Protein AF-A0A936ZM95-F1 (afdb_monomer_lite)

Organism: NCBI:txid670292

Foldseek 3Di:
DKWWWWQDPVRDTDIDDDDPVDAPVVVNPPDPTDTDFIADWDQDPNFIDGFAGHPVNRHGDDPCVRVVVRCVVVVHPPPDDDD

Secondary structure (DSSP, 8-state):
-EEEEEE-TTS-EEEEEE-TTS-HHHHHTSSS-EEEEEEEEEEETTEEEEE-EETTTTEEPPTTHHHHHHHHHHT--------

pLDDT: mean 92.2, std 12.9, range [37.44, 98.75]

Sequence (83 aa):
MKYVMLRLDGGELLPLLFPEFMQHSHMAQSVPATVVSAGHVSLEDGKIVARGASSSLDVLSREEDSGIIQAYFDGENVIQQEL

Structure (mmCIF, N/CA/C/O backbone):
data_AF-A0A936ZM95-F1
#
_entry.id   AF-A0A936ZM95-F1
#
loop_
_atom_site.group_PDB
_atom_site.id
_atom_site.type_symbol
_atom_site.label_atom_id
_atom_site.label_alt_id
_atom_site.label_comp_id
_atom_site.label_asym_id
_atom_site.label_entity_id
_atom_site.label_seq_id
_atom_site.pdbx_PDB_ins_code
_atom_site.Cartn_x
_atom_site.Cartn_y
_atom_site.Cartn_z
_atom_site.occupancy
_atom_site.B_iso_or_equiv
_atom_site.auth_seq_id
_atom_site.auth_comp_id
_atom_site.auth_asym_id
_atom_site.auth_atom_id
_atom_site.pdbx_PDB_model_num
ATOM 1 N N . MET A 1 1 ? -9.992 -7.714 -0.892 1.00 96.88 1 MET A N 1
ATOM 2 C CA . MET A 1 1 ? -9.570 -6.359 -1.313 1.00 96.88 1 MET A CA 1
ATOM 3 C C . MET A 1 1 ? -8.143 -6.482 -1.791 1.00 96.88 1 MET A C 1
ATOM 5 O O . MET A 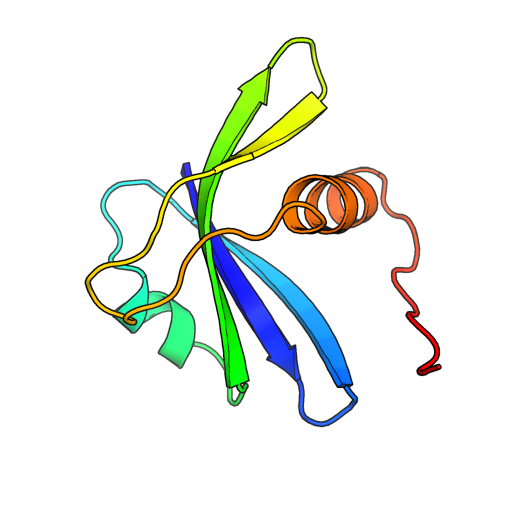1 1 ? -7.429 -7.374 -1.344 1.00 96.88 1 MET A O 1
ATOM 9 N N . LYS A 1 2 ? -7.722 -5.586 -2.671 1.00 98.38 2 LYS A N 1
ATOM 10 C CA . LYS A 1 2 ? -6.349 -5.514 -3.158 1.00 98.38 2 LYS A CA 1
ATOM 11 C C . LYS A 1 2 ? -5.666 -4.277 -2.609 1.00 98.38 2 LYS A C 1
ATOM 13 O O . LYS A 1 2 ? -6.334 -3.344 -2.160 1.00 98.38 2 LYS A O 1
ATOM 18 N N . TYR A 1 3 ? -4.343 -4.284 -2.654 1.00 98.62 3 TYR A N 1
ATOM 19 C CA . TYR A 1 3 ? -3.549 -3.106 -2.348 1.00 98.62 3 TYR A CA 1
ATOM 20 C C . TYR A 1 3 ? -2.341 -2.990 -3.278 1.00 98.62 3 TYR A C 1
ATOM 22 O O . TYR A 1 3 ? -1.850 -3.992 -3.808 1.00 98.62 3 TYR A O 1
ATOM 30 N N . VAL A 1 4 ? -1.857 -1.762 -3.437 1.00 98.44 4 VAL A N 1
ATOM 31 C CA . VAL A 1 4 ? -0.515 -1.450 -3.940 1.00 98.44 4 VAL A CA 1
ATOM 32 C C . VAL A 1 4 ? 0.163 -0.567 -2.899 1.00 98.44 4 VAL A C 1
ATOM 34 O O . VAL A 1 4 ? -0.440 0.391 -2.418 1.00 98.44 4 VAL A O 1
ATOM 37 N N . MET A 1 5 ? 1.402 -0.899 -2.550 1.00 98.12 5 MET A N 1
ATOM 38 C CA . MET A 1 5 ? 2.276 -0.048 -1.756 1.00 98.12 5 MET A CA 1
ATOM 39 C C . MET A 1 5 ? 3.097 0.829 -2.694 1.00 98.12 5 MET A C 1
ATOM 41 O O . MET A 1 5 ? 3.841 0.327 -3.544 1.00 98.12 5 MET A O 1
ATOM 45 N N . LEU A 1 6 ? 2.958 2.137 -2.531 1.00 97.38 6 LEU A N 1
ATOM 46 C CA . LEU A 1 6 ? 3.632 3.142 -3.335 1.00 97.38 6 LEU A CA 1
ATOM 47 C C . LEU A 1 6 ? 4.678 3.859 -2.491 1.00 97.38 6 LEU A C 1
ATOM 49 O O . LEU A 1 6 ? 4.423 4.177 -1.338 1.00 97.38 6 LEU A O 1
ATOM 53 N N . ARG A 1 7 ? 5.839 4.146 -3.069 1.00 96.75 7 ARG A N 1
ATOM 54 C CA . ARG A 1 7 ? 6.827 5.065 -2.510 1.00 96.75 7 ARG A CA 1
ATOM 55 C C . ARG A 1 7 ? 6.709 6.398 -3.227 1.00 96.75 7 ARG A C 1
ATOM 57 O O . ARG A 1 7 ? 6.933 6.457 -4.437 1.00 96.75 7 ARG A O 1
ATOM 64 N N . LEU A 1 8 ? 6.338 7.433 -2.485 1.00 93.69 8 LEU A N 1
ATOM 65 C CA . LEU A 1 8 ? 6.283 8.804 -2.984 1.00 93.69 8 LEU A CA 1
ATOM 66 C C . LEU A 1 8 ? 7.702 9.363 -3.160 1.00 93.69 8 LEU A C 1
ATOM 68 O O . LEU A 1 8 ? 8.657 8.840 -2.586 1.00 93.69 8 LEU A O 1
ATOM 72 N N . ASP A 1 9 ? 7.837 10.462 -3.900 1.00 88.88 9 ASP A N 1
ATOM 73 C CA . ASP A 1 9 ? 9.135 11.117 -4.137 1.00 88.88 9 ASP A CA 1
ATOM 74 C C . ASP A 1 9 ? 9.838 11.557 -2.836 1.00 88.88 9 ASP A C 1
ATOM 76 O O . ASP A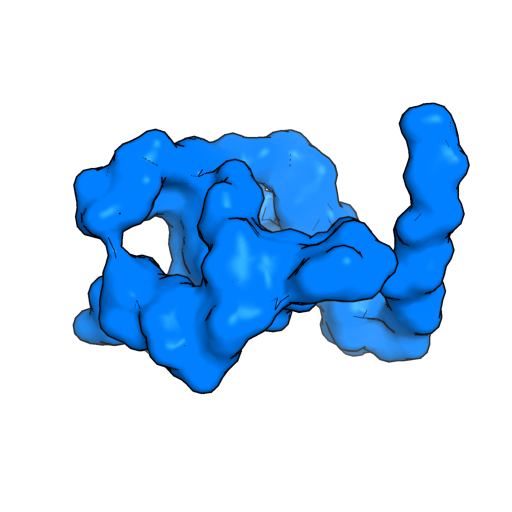 1 9 ? 11.060 11.665 -2.797 1.00 88.88 9 ASP A O 1
ATOM 80 N N . GLY A 1 10 ? 9.079 11.768 -1.754 1.00 86.12 10 GLY A N 1
ATOM 81 C CA . GLY A 1 10 ? 9.598 12.064 -0.414 1.00 86.12 10 GLY A CA 1
ATOM 82 C C . GLY A 1 10 ? 10.041 10.839 0.398 1.00 86.12 10 GLY A C 1
ATOM 83 O O . GLY A 1 10 ? 10.335 10.981 1.579 1.00 86.12 10 GLY A O 1
ATOM 84 N N . GLY A 1 11 ? 10.035 9.637 -0.187 1.00 90.12 11 GLY A N 1
ATOM 85 C CA . GLY A 1 11 ? 10.414 8.382 0.476 1.00 90.12 11 GLY A CA 1
ATOM 86 C C . GLY A 1 11 ? 9.282 7.703 1.257 1.00 90.12 11 GLY A C 1
ATOM 87 O O . GLY A 1 11 ? 9.366 6.498 1.515 1.00 90.12 11 GLY A O 1
ATOM 88 N N . GLU A 1 12 ? 8.211 8.440 1.561 1.00 91.38 12 GLU A N 1
ATOM 89 C CA . GLU A 1 12 ? 7.019 7.970 2.274 1.00 91.38 12 GLU A CA 1
ATOM 90 C C . GLU A 1 12 ? 6.339 6.791 1.564 1.00 91.38 12 GLU A C 1
ATOM 92 O O . GLU A 1 12 ? 6.196 6.776 0.337 1.00 91.38 12 GLU A O 1
ATOM 97 N N . LEU A 1 13 ? 5.891 5.810 2.353 1.00 95.12 13 LEU A N 1
ATOM 98 C CA . LEU A 1 13 ? 5.142 4.655 1.868 1.00 95.12 13 LEU A CA 1
ATOM 99 C C . LEU A 1 13 ? 3.640 4.889 2.009 1.00 95.12 13 LEU A C 1
ATOM 101 O O . LEU A 1 13 ? 3.131 4.999 3.118 1.00 95.12 13 LEU A O 1
ATOM 105 N N . LEU A 1 14 ? 2.937 4.898 0.881 1.00 95.12 14 LEU A N 1
ATOM 106 C CA . LEU A 1 14 ? 1.498 5.087 0.780 1.00 95.12 1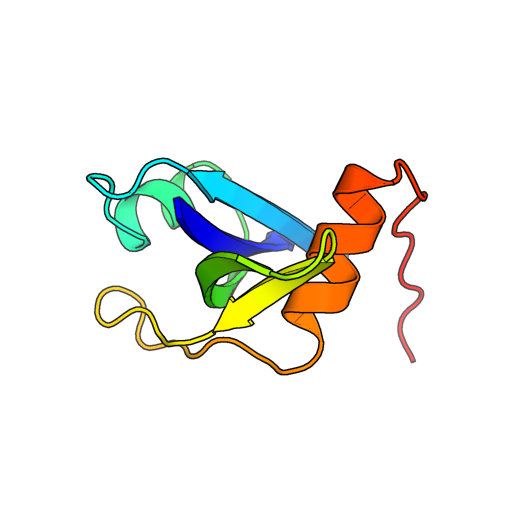4 LEU A CA 1
ATOM 107 C C . LEU A 1 14 ? 0.813 3.773 0.361 1.00 95.12 14 LEU A C 1
ATOM 109 O O . LEU A 1 14 ? 0.943 3.355 -0.796 1.00 95.12 14 LEU A O 1
ATOM 113 N N . PRO A 1 15 ? 0.036 3.128 1.246 1.00 96.50 15 PRO A N 1
ATOM 114 C CA . PRO A 1 15 ? -0.814 2.013 0.867 1.00 96.50 15 PRO A CA 1
ATOM 115 C C . PRO A 1 15 ? -2.103 2.508 0.202 1.00 96.50 15 PRO A C 1
ATOM 117 O O . PRO A 1 15 ? -2.908 3.212 0.810 1.00 96.50 15 PRO A O 1
ATOM 120 N N . LEU A 1 16 ? -2.349 2.078 -1.035 1.00 96.88 16 LEU A N 1
ATOM 121 C CA . LEU A 1 16 ? -3.613 2.304 -1.732 1.00 96.88 16 LEU A CA 1
ATOM 122 C C . LEU A 1 16 ? -4.432 1.012 -1.750 1.00 96.88 16 LEU A C 1
ATOM 124 O O . LEU A 1 16 ? -4.050 0.050 -2.416 1.00 96.88 16 LEU A O 1
ATOM 128 N N . LEU A 1 17 ? -5.561 0.993 -1.036 1.00 97.50 17 LEU A N 1
ATOM 129 C CA . LEU A 1 17 ? -6.476 -0.150 -0.967 1.00 97.50 17 LEU A CA 1
ATOM 130 C C . LEU A 1 17 ? -7.650 0.033 -1.929 1.00 97.50 17 LEU A C 1
ATOM 132 O O . LEU A 1 17 ? -8.217 1.119 -2.035 1.00 97.50 17 LEU A O 1
ATOM 136 N N . PHE A 1 18 ? -8.043 -1.040 -2.612 1.00 97.75 18 PHE A N 1
ATOM 137 C CA . PHE A 1 18 ? -9.098 -0.982 -3.619 1.00 97.75 18 PHE A CA 1
ATOM 138 C C . PHE A 1 18 ? -9.873 -2.306 -3.785 1.00 97.75 18 PHE A C 1
ATOM 140 O O . PHE A 1 18 ? -9.379 -3.387 -3.444 1.00 97.75 18 PHE A O 1
ATOM 147 N N . PRO A 1 19 ? -11.115 -2.238 -4.306 1.00 97.62 19 PRO A N 1
ATOM 148 C CA . PRO A 1 19 ? -11.929 -3.397 -4.658 1.00 97.62 19 PRO A CA 1
ATOM 149 C C . PRO A 1 19 ? -11.247 -4.456 -5.531 1.00 97.62 19 PRO A C 1
ATOM 151 O O . PRO A 1 19 ? -10.432 -4.168 -6.402 1.00 97.62 19 PRO A O 1
ATOM 154 N N . GLU A 1 20 ? -11.691 -5.699 -5.352 1.00 96.94 20 GLU A N 1
ATOM 155 C CA . GLU A 1 20 ? -11.121 -6.899 -5.975 1.00 96.94 20 GLU A CA 1
ATOM 156 C C . GLU A 1 20 ? -11.123 -6.874 -7.514 1.00 96.94 20 GLU A C 1
ATOM 158 O O . GLU A 1 20 ? -10.205 -7.383 -8.155 1.00 96.94 20 GLU A O 1
ATOM 163 N N . PHE A 1 21 ? -12.140 -6.262 -8.125 1.00 96.50 21 PHE A N 1
ATOM 164 C CA . PHE A 1 21 ? -12.298 -6.245 -9.581 1.00 96.50 21 PHE A CA 1
ATOM 165 C C . PHE A 1 21 ? -11.301 -5.320 -10.297 1.00 96.50 21 PHE A C 1
ATOM 167 O O . PHE A 1 21 ? -11.148 -5.420 -11.513 1.00 96.50 21 PHE A O 1
ATOM 174 N N . MET A 1 22 ? -10.623 -4.421 -9.575 1.00 97.38 22 MET A N 1
ATOM 175 C CA . MET A 1 22 ? -9.634 -3.522 -10.166 1.00 97.38 22 MET A CA 1
ATOM 176 C C . MET A 1 22 ? -8.264 -4.202 -10.304 1.00 97.38 22 MET A C 1
ATOM 178 O O . MET A 1 22 ? -7.870 -5.056 -9.504 1.00 97.38 22 MET A O 1
ATOM 182 N N . GLN A 1 23 ? -7.542 -3.834 -11.364 1.00 97.19 23 GLN A N 1
ATOM 183 C CA . GLN A 1 23 ? -6.188 -4.314 -11.647 1.00 97.19 23 GLN A CA 1
ATOM 184 C C . GLN A 1 23 ? -5.161 -3.468 -10.895 1.00 97.19 23 GLN A C 1
ATOM 186 O O . GLN A 1 23 ? -5.263 -2.241 -10.892 1.00 97.19 23 GLN A O 1
ATOM 191 N N . HIS A 1 24 ? -4.146 -4.108 -10.307 1.00 98.31 24 HIS A N 1
ATOM 192 C CA . HIS A 1 24 ? -3.089 -3.400 -9.580 1.00 98.31 24 HIS A CA 1
ATOM 193 C C . HIS A 1 24 ? -2.366 -2.379 -10.459 1.00 98.31 24 HIS A C 1
ATOM 195 O O . HIS A 1 24 ? -2.122 -1.268 -10.004 1.00 98.31 24 HIS A O 1
ATOM 201 N N . SER A 1 25 ? -2.074 -2.722 -11.717 1.00 97.19 25 SER A N 1
ATOM 202 C CA . SER A 1 25 ? -1.392 -1.826 -12.656 1.00 97.19 25 SER A CA 1
ATOM 203 C C . SER A 1 25 ? -2.161 -0.539 -12.954 1.00 97.19 25 SER A C 1
ATOM 205 O O . SER A 1 25 ? -1.544 0.514 -13.072 1.00 97.19 25 SER A O 1
ATOM 207 N N . HIS A 1 26 ? -3.494 -0.589 -13.022 1.00 96.56 26 HIS A N 1
ATOM 208 C CA . HIS A 1 26 ? -4.309 0.618 -13.192 1.00 96.56 26 HIS A CA 1
ATOM 209 C C . HIS A 1 26 ? -4.243 1.510 -11.952 1.00 96.56 26 HIS A C 1
ATOM 211 O O . HIS A 1 26 ? -4.119 2.725 -12.068 1.00 96.56 26 HIS A O 1
ATOM 217 N N . MET A 1 27 ? -4.291 0.905 -10.764 1.00 97.12 27 MET A N 1
ATOM 218 C CA . MET A 1 27 ? -4.252 1.654 -9.509 1.00 97.12 27 MET A CA 1
ATOM 219 C C . MET A 1 27 ? -2.868 2.239 -9.231 1.00 97.12 27 MET A C 1
ATOM 221 O O . MET A 1 27 ? -2.772 3.357 -8.749 1.00 97.12 27 MET A O 1
ATOM 225 N N . ALA A 1 28 ? -1.794 1.542 -9.601 1.00 96.25 28 ALA A N 1
ATOM 226 C CA . ALA A 1 28 ? -0.429 2.048 -9.469 1.00 96.25 28 ALA A CA 1
ATOM 227 C C . ALA A 1 28 ? -0.174 3.337 -10.273 1.00 96.25 28 ALA A C 1
ATOM 229 O O . ALA A 1 28 ? 0.718 4.103 -9.932 1.00 96.25 28 ALA A O 1
ATOM 230 N N . GLN A 1 29 ? -0.959 3.589 -11.324 1.00 94.69 29 GLN A N 1
ATOM 231 C CA . GLN A 1 29 ? -0.843 4.778 -12.172 1.00 94.69 29 GLN A CA 1
ATOM 232 C C . GLN A 1 29 ? -1.641 5.982 -11.647 1.00 94.69 29 GLN A C 1
ATOM 234 O O . GLN A 1 29 ? -1.628 7.038 -12.279 1.00 94.69 29 GLN A O 1
ATOM 239 N N . SER A 1 30 ? -2.355 5.857 -10.521 1.00 91.38 30 SER A N 1
ATOM 240 C CA . SER A 1 30 ? -3.212 6.939 -10.019 1.00 91.38 30 SER A CA 1
ATOM 241 C C . SER A 1 30 ? -2.431 8.146 -9.496 1.00 91.38 30 SER A C 1
ATOM 243 O O . SER A 1 30 ? -2.987 9.239 -9.421 1.00 91.38 30 SER A O 1
ATOM 245 N N . VAL A 1 31 ? -1.169 7.950 -9.101 1.00 89.00 31 VAL A N 1
ATOM 246 C CA . VAL A 1 31 ? -0.275 8.993 -8.582 1.00 89.00 31 VAL A CA 1
ATOM 247 C C . VAL A 1 31 ? 1.159 8.761 -9.076 1.00 89.00 31 VAL A C 1
ATOM 249 O O . VAL A 1 31 ? 1.537 7.611 -9.303 1.00 89.00 31 VAL A O 1
ATOM 252 N N . PRO A 1 32 ? 1.972 9.820 -9.246 1.00 92.19 32 PRO A N 1
ATOM 253 C CA . PRO A 1 32 ? 3.387 9.673 -9.570 1.00 92.19 32 PRO A CA 1
ATOM 254 C C . PRO A 1 32 ? 4.135 9.106 -8.356 1.00 92.19 32 PRO A C 1
ATOM 256 O O . PRO A 1 32 ? 4.385 9.812 -7.384 1.00 92.19 32 PRO A O 1
ATOM 259 N N . ALA A 1 33 ? 4.427 7.808 -8.392 1.00 95.69 33 ALA A N 1
ATOM 260 C CA . ALA A 1 33 ? 5.113 7.096 -7.323 1.00 95.69 33 ALA A CA 1
ATOM 261 C C . ALA A 1 33 ? 5.789 5.827 -7.857 1.00 95.69 33 ALA A C 1
ATOM 263 O O . ALA A 1 33 ? 5.474 5.337 -8.944 1.00 95.69 33 ALA A O 1
ATOM 264 N N . THR A 1 34 ? 6.697 5.262 -7.065 1.00 97.12 34 THR A N 1
ATOM 265 C CA . THR A 1 34 ? 7.323 3.968 -7.361 1.00 97.12 34 THR A CA 1
ATOM 266 C C . THR A 1 34 ? 6.538 2.842 -6.697 1.00 97.12 34 THR A C 1
ATOM 268 O O . THR A 1 34 ? 6.264 2.899 -5.502 1.00 97.12 34 THR A O 1
ATOM 271 N N . VAL A 1 35 ? 6.198 1.788 -7.438 1.00 98.06 35 VAL A N 1
ATOM 272 C CA . VAL A 1 35 ? 5.598 0.579 -6.852 1.00 98.06 35 VAL A CA 1
ATOM 273 C C . VAL A 1 35 ? 6.651 -0.167 -6.036 1.00 98.06 35 VAL A C 1
ATOM 275 O O . VAL A 1 35 ? 7.719 -0.485 -6.551 1.00 98.06 35 VAL A O 1
ATOM 278 N N . VAL A 1 36 ? 6.337 -0.470 -4.776 1.00 98.06 36 VAL A N 1
ATOM 279 C CA . VAL A 1 36 ? 7.220 -1.227 -3.872 1.00 98.06 36 VAL A CA 1
ATOM 280 C C . VAL A 1 36 ? 6.750 -2.670 -3.717 1.00 98.06 36 VAL A C 1
ATOM 282 O O . VAL A 1 36 ? 7.551 -3.597 -3.783 1.00 98.06 36 VAL A O 1
ATOM 285 N N . SER A 1 37 ? 5.450 -2.861 -3.513 1.00 98.75 37 SER A N 1
ATOM 286 C CA . SER A 1 37 ? 4.829 -4.171 -3.320 1.00 98.75 37 SER A CA 1
ATOM 287 C C . SER A 1 37 ? 3.347 -4.114 -3.663 1.00 98.75 37 SER A C 1
ATOM 289 O O . SER A 1 37 ? 2.750 -3.038 -3.757 1.00 98.75 37 SER A O 1
ATOM 291 N N . ALA A 1 38 ? 2.735 -5.272 -3.889 1.00 98.75 38 ALA A N 1
ATOM 292 C CA . ALA A 1 38 ? 1.307 -5.362 -4.156 1.00 98.75 38 ALA A CA 1
ATOM 293 C C . ALA A 1 38 ? 0.778 -6.767 -3.872 1.00 98.75 38 ALA A C 1
ATOM 295 O O . ALA A 1 38 ? 1.488 -7.764 -4.008 1.00 98.75 38 ALA A O 1
ATOM 296 N N . GLY A 1 39 ? -0.506 -6.847 -3.542 1.00 98.56 39 GLY A N 1
ATOM 297 C CA . GLY A 1 39 ? -1.143 -8.118 -3.238 1.00 98.56 39 GLY A CA 1
ATOM 298 C C . GLY A 1 39 ? -2.603 -7.963 -2.851 1.00 98.56 39 GLY A C 1
ATOM 299 O O . GLY A 1 39 ? -3.310 -7.071 -3.335 1.00 98.56 39 GLY A O 1
ATOM 300 N N . HIS A 1 40 ? -3.048 -8.859 -1.981 1.00 98.50 40 HIS A N 1
ATOM 301 C CA . HIS A 1 40 ? -4.384 -8.867 -1.408 1.00 98.50 40 HIS A CA 1
ATOM 302 C C . HIS A 1 40 ? -4.298 -8.522 0.069 1.00 98.50 40 HIS A C 1
ATOM 304 O O . HIS A 1 40 ? -3.305 -8.817 0.734 1.00 98.50 40 HIS A O 1
ATOM 310 N N . VAL A 1 41 ? -5.361 -7.901 0.557 1.00 97.81 41 VAL A N 1
ATOM 311 C CA . VAL A 1 41 ? -5.523 -7.554 1.960 1.00 97.81 41 VAL A CA 1
ATOM 312 C C . VAL A 1 41 ? -6.824 -8.149 2.490 1.00 97.81 41 VAL A C 1
ATOM 314 O O . VAL A 1 41 ? -7.887 -8.037 1.858 1.00 97.81 41 VAL A O 1
ATOM 317 N N . SER A 1 42 ? -6.719 -8.803 3.642 1.00 97.38 42 SER A N 1
ATOM 318 C CA . SER A 1 42 ? -7.814 -9.370 4.428 1.00 97.38 42 SER A CA 1
ATOM 319 C C . SER A 1 42 ? -7.791 -8.802 5.849 1.00 97.38 42 SER A C 1
ATOM 321 O O . SER A 1 42 ? -6.786 -8.258 6.308 1.00 97.38 42 SER A O 1
ATOM 323 N N . LEU A 1 43 ? -8.930 -8.918 6.532 1.00 95.75 43 LEU A N 1
ATOM 324 C CA . LEU A 1 43 ? -9.034 -8.701 7.970 1.00 95.75 43 LEU A CA 1
ATOM 325 C C . LEU A 1 43 ? -9.127 -10.079 8.634 1.00 95.75 43 LEU A C 1
ATOM 327 O O . LEU A 1 43 ? -10.102 -10.798 8.412 1.00 95.75 43 LEU A O 1
ATOM 331 N N . GLU A 1 44 ? -8.116 -10.450 9.414 1.00 96.19 44 GLU A N 1
ATOM 332 C CA . GLU A 1 44 ? -8.030 -11.726 10.137 1.00 96.19 44 GLU A CA 1
ATOM 333 C C . GLU A 1 44 ? -7.903 -11.408 11.633 1.00 96.19 44 GLU A C 1
ATOM 335 O O . GLU A 1 44 ? -6.999 -10.681 12.033 1.00 96.19 44 GLU A O 1
ATOM 340 N N . ASP A 1 45 ? -8.838 -11.886 12.462 1.00 95.25 45 ASP A N 1
ATOM 341 C CA . ASP A 1 45 ? -8.862 -11.637 13.917 1.00 95.25 45 ASP A CA 1
ATOM 342 C C . ASP A 1 45 ? -8.703 -10.152 14.312 1.00 95.25 45 ASP A C 1
ATOM 344 O O . ASP A 1 45 ? -8.024 -9.801 15.278 1.00 95.25 45 ASP A O 1
ATOM 348 N N . GLY A 1 46 ? -9.325 -9.260 13.531 1.00 93.00 46 GLY A N 1
ATOM 349 C CA . GLY A 1 46 ? -9.274 -7.810 13.741 1.00 93.00 46 GLY A CA 1
ATOM 350 C C . GLY A 1 46 ? -7.971 -7.140 13.294 1.00 93.00 46 GLY A C 1
ATOM 351 O O . GLY A 1 46 ? -7.815 -5.945 13.519 1.00 93.00 46 GLY A O 1
ATOM 352 N N . LYS A 1 47 ? -7.059 -7.877 12.653 1.00 95.44 47 LYS A N 1
ATOM 353 C CA . LYS A 1 47 ? -5.781 -7.369 12.147 1.00 95.44 47 LYS A CA 1
ATOM 354 C C . LYS A 1 47 ? -5.747 -7.358 10.631 1.00 95.44 47 LYS A C 1
ATOM 356 O O . LYS A 1 47 ? -6.252 -8.274 9.975 1.00 95.44 47 LYS A O 1
ATOM 361 N N . ILE A 1 48 ? -5.109 -6.336 10.077 1.00 97.25 48 ILE A N 1
ATOM 362 C CA . ILE A 1 48 ? -4.799 -6.294 8.654 1.00 97.25 48 ILE A CA 1
ATOM 363 C C . ILE A 1 48 ? -3.751 -7.359 8.320 1.00 97.25 48 ILE A C 1
ATOM 365 O O . ILE A 1 48 ? -2.712 -7.457 8.972 1.00 97.25 48 ILE A O 1
ATOM 369 N N . VAL A 1 49 ? -4.021 -8.132 7.270 1.00 98.19 49 VAL A N 1
ATOM 370 C CA . VAL A 1 49 ? -3.108 -9.138 6.726 1.00 98.19 49 VAL A CA 1
ATOM 371 C C . VAL A 1 49 ? -2.924 -8.895 5.230 1.00 98.19 49 VAL A C 1
ATOM 373 O O . VAL A 1 49 ? -3.859 -9.045 4.445 1.00 98.19 49 VAL A O 1
ATOM 376 N N . ALA A 1 50 ? -1.707 -8.521 4.839 1.00 98.44 50 ALA A N 1
ATOM 377 C CA . ALA A 1 50 ? -1.271 -8.360 3.455 1.00 98.44 50 ALA A CA 1
ATOM 378 C C . ALA A 1 50 ? -0.502 -9.606 2.991 1.00 98.44 50 ALA A C 1
ATOM 380 O O . ALA A 1 50 ? 0.429 -10.054 3.664 1.00 98.44 50 ALA A O 1
ATOM 381 N N . ARG A 1 51 ? -0.918 -10.198 1.864 1.00 98.44 51 ARG A N 1
ATOM 382 C CA . ARG A 1 51 ? -0.296 -11.403 1.285 1.00 98.44 51 ARG A CA 1
ATOM 383 C C . ARG A 1 51 ? -0.407 -11.433 -0.241 1.00 98.44 51 ARG A C 1
ATOM 385 O O . ARG A 1 51 ? -1.214 -10.734 -0.857 1.00 98.44 51 ARG A O 1
ATOM 392 N N . GLY A 1 52 ? 0.347 -12.343 -0.852 1.00 98.19 52 GLY A N 1
ATOM 393 C CA . GLY A 1 52 ? 0.243 -12.671 -2.273 1.00 98.19 52 GLY A CA 1
ATOM 394 C C . GLY A 1 52 ? 1.147 -11.814 -3.153 1.00 98.19 52 GLY A C 1
ATOM 395 O O . GLY A 1 52 ? 2.237 -11.434 -2.742 1.00 98.19 52 GLY A O 1
ATOM 396 N N . ALA A 1 53 ? 0.709 -11.572 -4.385 1.00 98.00 53 ALA A N 1
ATOM 397 C CA . ALA A 1 53 ? 1.493 -10.906 -5.418 1.00 98.00 53 ALA A CA 1
ATOM 398 C C . ALA A 1 53 ? 0.589 -10.186 -6.422 1.00 98.00 53 ALA A C 1
ATOM 400 O O . ALA A 1 53 ? -0.613 -10.465 -6.502 1.00 98.00 53 ALA A O 1
ATOM 401 N N . SER A 1 54 ? 1.191 -9.327 -7.240 1.00 98.12 54 SER A N 1
ATOM 402 C CA . SER A 1 54 ? 0.582 -8.778 -8.448 1.00 98.12 54 SER A CA 1
ATOM 403 C C . SER A 1 54 ? 1.325 -9.263 -9.685 1.00 98.12 54 SER A C 1
ATOM 405 O O . SER A 1 54 ? 2.461 -8.868 -9.929 1.00 98.12 54 SER A O 1
ATOM 407 N N . SER A 1 55 ? 0.655 -10.058 -10.519 1.00 94.62 55 SER A N 1
ATOM 408 C CA . SER A 1 55 ? 1.201 -10.480 -11.815 1.00 94.62 55 SER A CA 1
ATOM 409 C C . SER A 1 55 ? 1.338 -9.318 -12.802 1.00 94.62 55 SER A C 1
ATOM 411 O O . SER A 1 55 ? 2.252 -9.302 -13.613 1.00 94.62 55 SER A O 1
ATOM 413 N N . SER A 1 56 ? 0.444 -8.328 -12.723 1.00 95.44 56 SER A N 1
ATOM 414 C CA . SER A 1 56 ? 0.454 -7.149 -13.604 1.00 95.44 56 SER A CA 1
ATOM 415 C C . SER A 1 56 ? 1.593 -6.164 -13.332 1.00 95.44 56 SER A C 1
ATOM 417 O O . SER A 1 56 ? 1.908 -5.355 -14.200 1.00 95.44 56 SER A O 1
ATOM 419 N N . LEU A 1 57 ? 2.171 -6.208 -12.130 1.00 97.31 57 LEU A N 1
ATOM 420 C CA . LEU A 1 57 ? 3.254 -5.324 -11.691 1.00 97.31 57 LEU A CA 1
ATOM 421 C C . LEU A 1 57 ? 4.561 -6.078 -11.418 1.00 97.31 57 LEU A C 1
ATOM 423 O O . LEU A 1 57 ? 5.558 -5.430 -11.135 1.00 97.31 57 LEU A O 1
ATOM 427 N N . ASP A 1 58 ? 4.546 -7.412 -11.487 1.00 97.81 58 ASP A N 1
ATOM 428 C CA . ASP A 1 58 ? 5.676 -8.294 -11.166 1.00 97.81 58 ASP A CA 1
ATOM 429 C C . ASP A 1 58 ? 6.312 -8.003 -9.792 1.00 97.81 58 ASP A C 1
ATOM 431 O O . ASP A 1 58 ? 7.527 -7.932 -9.628 1.00 97.81 58 ASP A O 1
ATOM 435 N N . VAL A 1 59 ? 5.461 -7.799 -8.780 1.00 98.44 59 VAL A N 1
ATOM 436 C CA . VAL A 1 59 ? 5.880 -7.556 -7.390 1.00 98.44 59 VAL A CA 1
ATOM 437 C C . VAL A 1 59 ? 5.114 -8.445 -6.417 1.00 98.44 59 VAL A C 1
ATOM 439 O O . VAL A 1 59 ? 3.963 -8.827 -6.656 1.00 98.44 59 VAL A O 1
ATOM 442 N N . LEU A 1 60 ? 5.755 -8.754 -5.293 1.00 98.62 60 LEU A N 1
ATOM 443 C CA . LEU A 1 60 ? 5.200 -9.553 -4.204 1.00 98.62 60 LEU A CA 1
ATOM 444 C C . LEU A 1 60 ? 4.773 -8.655 -3.039 1.00 98.62 60 LEU A C 1
ATOM 446 O O . LEU A 1 60 ? 5.305 -7.560 -2.862 1.00 98.62 60 LEU A O 1
ATOM 450 N N . SER A 1 61 ? 3.847 -9.144 -2.219 1.00 98.56 61 SER A N 1
ATOM 451 C CA . SER A 1 61 ? 3.608 -8.618 -0.874 1.00 98.56 61 SER A CA 1
ATOM 452 C C . SER A 1 61 ? 4.847 -8.822 -0.007 1.00 98.56 61 SER A C 1
ATOM 454 O O . SER A 1 61 ? 5.494 -9.867 -0.098 1.00 98.56 61 SER A O 1
ATOM 456 N N . ARG A 1 62 ? 5.144 -7.861 0.870 1.00 98.44 62 ARG A N 1
ATOM 457 C CA . ARG A 1 62 ? 6.238 -7.959 1.849 1.00 98.44 62 ARG A CA 1
ATOM 458 C C . ARG A 1 62 ? 5.701 -8.248 3.249 1.00 98.44 62 ARG A C 1
ATOM 460 O O . ARG A 1 62 ? 4.5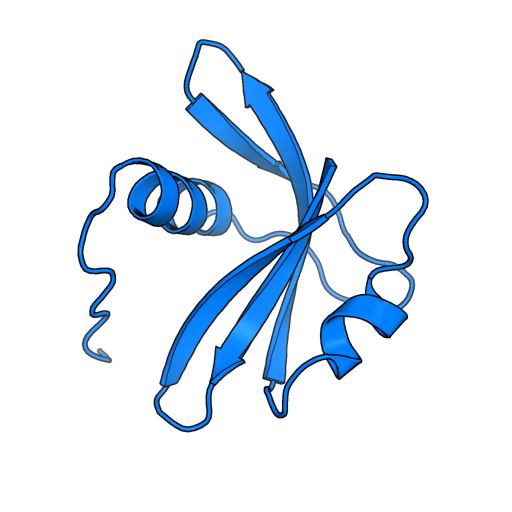15 -8.043 3.510 1.00 98.44 62 ARG A O 1
ATOM 467 N N . GLU A 1 63 ? 6.565 -8.718 4.146 1.00 96.62 63 GLU A N 1
ATOM 468 C CA . GLU A 1 63 ? 6.184 -9.053 5.526 1.00 96.62 63 GLU A CA 1
ATOM 469 C C . GLU A 1 63 ? 5.724 -7.809 6.308 1.00 96.62 63 GLU A C 1
ATOM 471 O O . GLU A 1 63 ? 4.749 -7.865 7.058 1.00 96.62 63 GLU A O 1
ATOM 476 N N . GLU A 1 64 ? 6.366 -6.663 6.073 1.00 97.25 64 GLU A N 1
ATOM 477 C CA . GLU A 1 64 ? 6.082 -5.390 6.739 1.00 97.25 64 GLU A CA 1
ATOM 478 C C . GLU A 1 64 ? 4.795 -4.693 6.264 1.00 97.25 64 GLU A C 1
ATOM 480 O O . GLU A 1 64 ? 4.272 -3.826 6.968 1.00 97.25 64 GLU A O 1
ATOM 485 N N . ASP A 1 65 ? 4.248 -5.068 5.101 1.00 98.31 65 ASP A N 1
ATOM 486 C CA . ASP A 1 65 ? 3.113 -4.359 4.493 1.00 98.31 65 ASP A CA 1
ATOM 487 C C . ASP A 1 65 ? 1.863 -4.403 5.384 1.00 98.31 65 ASP A C 1
ATOM 489 O O . ASP A 1 65 ? 1.132 -3.416 5.470 1.00 98.31 65 ASP A O 1
ATOM 493 N N . SER A 1 66 ? 1.642 -5.514 6.096 1.00 98.25 66 SER A N 1
ATOM 494 C CA . SER A 1 66 ? 0.522 -5.648 7.039 1.00 98.25 66 SER A CA 1
ATOM 495 C C . SER A 1 66 ? 0.589 -4.591 8.144 1.00 98.25 66 SER A C 1
ATOM 497 O O . SER A 1 66 ? -0.418 -3.962 8.458 1.00 98.25 66 SER A O 1
ATOM 499 N N . GLY A 1 67 ? 1.786 -4.367 8.699 1.00 96.88 67 GLY A N 1
ATOM 500 C CA . GLY A 1 67 ? 2.011 -3.396 9.769 1.00 96.88 67 GLY A CA 1
ATOM 501 C C . GLY A 1 67 ? 1.872 -1.955 9.285 1.00 96.88 67 GLY A C 1
ATOM 502 O O . GLY A 1 67 ? 1.240 -1.147 9.957 1.00 96.88 67 GLY A O 1
ATOM 503 N N . ILE A 1 68 ? 2.387 -1.651 8.090 1.00 97.19 68 ILE A N 1
ATOM 504 C CA . ILE A 1 68 ? 2.249 -0.317 7.489 1.00 97.19 68 ILE A CA 1
ATOM 505 C C . ILE A 1 68 ? 0.770 0.003 7.250 1.00 97.19 68 ILE A C 1
ATOM 507 O O . ILE A 1 68 ? 0.300 1.065 7.646 1.00 97.19 68 ILE A O 1
ATOM 511 N N . ILE A 1 69 ? 0.014 -0.917 6.641 1.00 97.38 69 ILE A N 1
ATOM 512 C CA . ILE A 1 69 ? -1.413 -0.693 6.379 1.00 97.38 69 ILE A CA 1
ATOM 513 C C . ILE A 1 69 ? -2.191 -0.566 7.697 1.00 97.38 69 ILE A C 1
ATOM 515 O O . ILE A 1 69 ? -3.035 0.319 7.807 1.00 97.38 69 ILE A O 1
ATOM 519 N N . GLN A 1 70 ? -1.899 -1.404 8.699 1.00 96.62 70 GLN A N 1
ATOM 520 C CA . GLN A 1 70 ? -2.523 -1.315 10.023 1.00 96.62 70 GLN A CA 1
ATOM 521 C C . GLN A 1 70 ? -2.317 0.070 10.656 1.00 96.62 70 GLN A C 1
ATOM 523 O O . GLN A 1 70 ? -3.29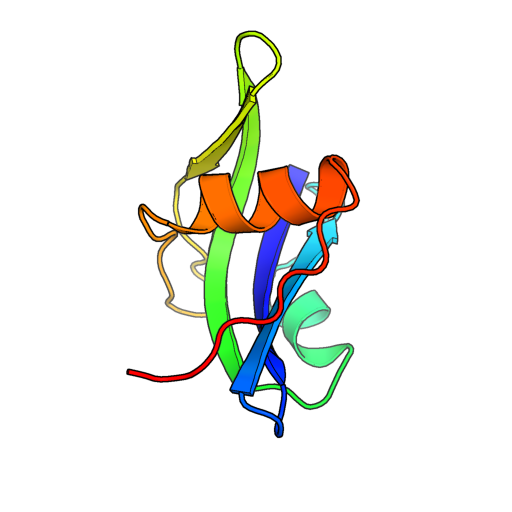2 0.681 11.080 1.00 96.62 70 GLN A O 1
ATOM 528 N N . ALA A 1 71 ? -1.093 0.608 10.626 1.00 95.50 71 ALA A N 1
ATOM 529 C CA . ALA A 1 71 ? -0.788 1.933 11.169 1.00 95.50 71 ALA A CA 1
ATOM 530 C C . ALA A 1 71 ? -1.618 3.054 10.509 1.00 95.50 71 ALA A C 1
ATOM 532 O O . ALA A 1 71 ? -2.113 3.949 11.195 1.00 95.50 71 ALA A O 1
ATOM 533 N N . TYR A 1 72 ? -1.854 2.971 9.191 1.00 94.19 72 TYR A N 1
ATOM 534 C CA . TYR A 1 72 ? -2.756 3.893 8.485 1.00 94.19 72 TYR A CA 1
ATOM 535 C C . TYR A 1 72 ? -4.210 3.791 8.971 1.00 94.19 72 TYR A C 1
ATOM 537 O O . TYR A 1 72 ? -4.880 4.816 9.101 1.00 94.19 72 TYR A O 1
ATOM 545 N N . PHE A 1 73 ? -4.712 2.580 9.239 1.00 91.00 73 PHE A N 1
ATOM 546 C CA . PHE A 1 73 ? -6.061 2.385 9.789 1.00 91.00 73 PHE A CA 1
ATOM 547 C C . PHE A 1 73 ? -6.189 2.895 11.225 1.00 91.00 73 PHE A C 1
ATOM 549 O O . PHE A 1 73 ? -7.232 3.443 11.582 1.00 91.00 73 PHE A O 1
ATOM 556 N N . ASP A 1 74 ? -5.130 2.750 12.018 1.00 92.62 74 ASP A N 1
ATOM 557 C CA . ASP A 1 74 ? -5.085 3.196 13.411 1.00 92.62 74 ASP A CA 1
ATOM 558 C C . ASP A 1 74 ? -4.893 4.723 13.530 1.00 92.62 74 ASP A C 1
ATOM 560 O O . ASP A 1 74 ? -5.020 5.290 14.616 1.00 92.62 74 ASP A O 1
ATOM 564 N N . GLY A 1 75 ? -4.645 5.412 12.408 1.00 86.19 75 GLY A N 1
ATOM 565 C CA . GLY A 1 75 ? -4.431 6.859 12.361 1.00 86.19 75 GLY A CA 1
ATOM 566 C C . GLY A 1 75 ? -3.067 7.284 12.90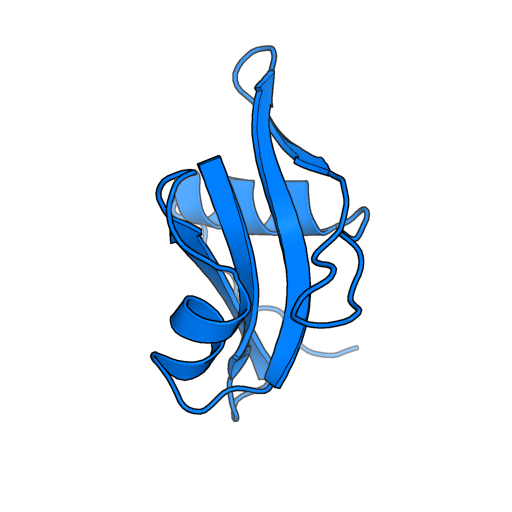7 1.00 86.19 75 GLY A C 1
ATOM 567 O O . GLY A 1 75 ? -2.893 8.440 13.300 1.00 86.19 75 GLY A O 1
ATOM 568 N N . GLU A 1 76 ? -2.103 6.365 12.954 1.00 80.38 76 GLU A N 1
ATOM 569 C CA . GLU A 1 76 ? -0.738 6.678 13.350 1.00 80.38 76 GLU A CA 1
ATOM 570 C C . GLU A 1 76 ? -0.054 7.490 12.240 1.00 80.38 76 GLU A C 1
ATOM 572 O O . GLU A 1 76 ? -0.165 7.180 11.053 1.00 80.38 76 GLU A O 1
ATOM 577 N N . ASN A 1 77 ? 0.668 8.554 12.612 1.00 61.31 77 ASN A N 1
ATOM 578 C CA . ASN A 1 77 ? 1.512 9.277 11.662 1.00 61.31 77 ASN A CA 1
ATOM 579 C C . ASN A 1 77 ? 2.650 8.347 11.224 1.00 61.31 77 ASN A C 1
ATOM 581 O O . ASN A 1 77 ? 3.642 8.198 11.938 1.00 61.31 77 ASN A O 1
ATOM 585 N N . VAL A 1 78 ? 2.513 7.735 10.046 1.00 58.88 78 VAL A N 1
ATOM 586 C CA . VAL A 1 78 ? 3.545 6.893 9.431 1.00 58.88 78 VAL A CA 1
ATOM 587 C C . VAL A 1 78 ? 4.657 7.789 8.869 1.00 58.88 78 VAL A C 1
ATOM 589 O O . VAL A 1 78 ? 4.810 7.947 7.665 1.00 58.88 78 VAL A O 1
ATOM 592 N N . ILE A 1 79 ? 5.434 8.422 9.750 1.00 55.81 79 ILE A N 1
ATOM 593 C CA . ILE A 1 79 ? 6.685 9.092 9.381 1.00 55.81 79 ILE A CA 1
ATOM 594 C C . ILE A 1 79 ? 7.796 8.065 9.576 1.00 55.81 79 ILE A C 1
ATOM 596 O O . ILE A 1 79 ? 8.285 7.866 10.688 1.00 55.81 79 ILE A O 1
ATOM 600 N N . GLN A 1 80 ? 8.179 7.373 8.505 1.00 56.03 80 GLN A N 1
ATOM 601 C CA . GLN A 1 80 ? 9.348 6.497 8.535 1.00 56.03 80 GLN A CA 1
ATOM 602 C C . GLN A 1 80 ? 10.588 7.322 8.181 1.00 56.03 80 GLN A C 1
ATOM 604 O O . GLN A 1 80 ? 10.809 7.659 7.022 1.00 56.03 80 GLN A O 1
ATOM 609 N N . GLN A 1 81 ? 11.376 7.677 9.201 1.00 43.69 81 GLN A N 1
ATOM 610 C CA . GLN A 1 81 ? 12.744 8.158 9.010 1.00 43.69 81 GLN A CA 1
ATOM 611 C C . GLN A 1 81 ? 13.594 7.022 8.430 1.00 43.69 81 GLN A C 1
ATOM 613 O O . GLN A 1 81 ? 13.563 5.900 8.938 1.00 43.69 81 GLN A O 1
ATOM 618 N N . GLU A 1 82 ? 14.324 7.326 7.358 1.00 49.25 82 GLU A N 1
ATOM 619 C CA . GLU A 1 82 ? 15.284 6.427 6.721 1.00 49.25 82 GLU A CA 1
ATOM 620 C C . GLU A 1 82 ? 16.393 6.018 7.712 1.00 49.25 82 GLU A C 1
ATOM 622 O O . GLU A 1 82 ? 16.906 6.856 8.460 1.00 49.25 82 GLU A O 1
ATOM 627 N N . LEU A 1 83 ? 16.734 4.724 7.716 1.00 37.44 83 LEU A N 1
ATOM 628 C CA . LEU A 1 83 ? 17.983 4.182 8.267 1.00 37.44 83 LEU A CA 1
ATOM 629 C C . LEU A 1 83 ? 19.073 4.219 7.194 1.00 37.44 83 LEU A C 1
ATOM 631 O O . LEU A 1 83 ? 18.751 3.851 6.041 1.00 37.44 83 LEU A O 1
#

Radius of gyration: 12.08 Å; chains: 1; bounding box: 30×25×28 Å